Protein AF-C5P8A1-F1 (afdb_monomer_lite)

Radius of gyration: 31.08 Å; chains: 1; bounding box: 70×43×75 Å

Sequence (112 aa):
MRRDTILVNANGNAVLRFKADNPGFRESEKRHPIPESHYATCRAARHLYEGNAGGNTENFLDLSNQNVPPPPLAPGFQPRGIVALVFSAIAAVIGLRLLYGTDWMRSREDRC

Structure (mmCIF, N/CA/C/O backbone):
data_AF-C5P8A1-F1
#
_entry.id   AF-C5P8A1-F1
#
loop_
_atom_site.group_PDB
_atom_site.id
_atom_site.type_symbol
_atom_site.label_atom_id
_atom_site.label_alt_id
_atom_site.label_comp_id
_atom_site.label_asym_id
_atom_site.label_entity_id
_atom_site.label_seq_id
_atom_site.pdbx_PDB_ins_code
_atom_site.Cartn_x
_atom_site.Cartn_y
_atom_site.Cartn_z
_atom_site.occupancy
_atom_site.B_iso_or_equiv
_atom_site.auth_seq_id
_atom_site.auth_comp_id
_atom_site.auth_asym_id
_atom_site.auth_atom_id
_atom_site.pdbx_PDB_model_num
ATOM 1 N N . MET A 1 1 ? 4.712 -28.401 8.157 1.00 73.12 1 MET A N 1
ATOM 2 C CA . MET A 1 1 ? 3.477 -28.097 7.398 1.00 73.12 1 MET A CA 1
ATOM 3 C C . MET A 1 1 ? 3.850 -27.185 6.230 1.00 73.12 1 MET A C 1
ATOM 5 O O . MET A 1 1 ? 4.497 -26.179 6.487 1.00 73.12 1 MET A O 1
ATOM 9 N N . ARG A 1 2 ? 3.521 -27.541 4.980 1.00 91.25 2 ARG A N 1
ATOM 10 C CA . ARG A 1 2 ? 3.790 -26.729 3.775 1.00 91.25 2 ARG A CA 1
ATOM 11 C C . ARG A 1 2 ? 2.479 -26.081 3.338 1.00 91.25 2 ARG A C 1
ATOM 13 O O . ARG A 1 2 ? 1.496 -26.798 3.194 1.00 91.25 2 ARG A O 1
ATOM 20 N N . ARG A 1 3 ? 2.458 -24.761 3.185 1.00 93.94 3 ARG A N 1
ATOM 21 C CA . ARG A 1 3 ? 1.275 -23.991 2.777 1.00 93.94 3 ARG A CA 1
ATOM 22 C C . ARG A 1 3 ? 1.699 -22.685 2.108 1.00 93.94 3 ARG A C 1
ATOM 24 O O . ARG A 1 3 ? 2.864 -22.310 2.211 1.00 93.94 3 ARG A O 1
ATOM 31 N N . ASP A 1 4 ? 0.755 -22.027 1.458 1.00 94.69 4 ASP A N 1
ATOM 32 C CA . ASP A 1 4 ? 0.898 -20.743 0.762 1.00 94.69 4 ASP A CA 1
ATOM 33 C C . ASP A 1 4 ? 0.506 -19.534 1.632 1.00 94.69 4 ASP A C 1
ATOM 35 O O . ASP A 1 4 ? 1.027 -18.442 1.430 1.00 94.69 4 ASP A O 1
ATOM 39 N N . THR A 1 5 ? -0.343 -19.738 2.645 1.00 93.00 5 THR A N 1
ATOM 40 C CA . THR A 1 5 ? -0.831 -18.670 3.533 1.00 93.00 5 THR A CA 1
ATOM 41 C C . THR A 1 5 ? -0.664 -19.039 5.006 1.00 93.00 5 THR A C 1
ATOM 43 O O . THR A 1 5 ? -1.168 -20.072 5.448 1.00 93.00 5 THR A O 1
ATOM 46 N N . ILE A 1 6 ? 0.001 -18.189 5.797 1.00 94.00 6 ILE A N 1
ATOM 47 C CA . ILE A 1 6 ? 0.114 -18.318 7.262 1.00 94.00 6 ILE A CA 1
ATOM 48 C C . ILE A 1 6 ? -0.404 -17.058 7.964 1.00 94.00 6 ILE A C 1
ATOM 50 O O . ILE A 1 6 ? -0.213 -15.950 7.473 1.00 94.00 6 ILE A O 1
ATOM 54 N N . LEU A 1 7 ? -1.021 -17.225 9.136 1.00 94.69 7 LEU A N 1
ATOM 55 C CA . LEU A 1 7 ? -1.329 -16.111 10.033 1.00 94.69 7 LEU A CA 1
ATOM 56 C C . LEU A 1 7 ? -0.065 -15.727 10.811 1.00 94.69 7 LEU A C 1
ATOM 58 O O . LEU A 1 7 ? 0.555 -16.588 11.437 1.00 94.69 7 LEU A O 1
ATOM 62 N N . VAL A 1 8 ? 0.277 -14.441 10.810 1.00 95.12 8 VAL A N 1
ATOM 63 C CA . VAL A 1 8 ? 1.277 -13.865 11.716 1.00 95.12 8 VAL A CA 1
ATOM 64 C C . VAL A 1 8 ? 0.528 -13.016 12.734 1.00 95.12 8 VAL A C 1
ATOM 66 O O . VAL A 1 8 ? -0.159 -12.067 12.365 1.00 95.12 8 VAL A O 1
ATOM 69 N N . ASN A 1 9 ? 0.613 -13.388 14.012 1.00 95.69 9 ASN A N 1
ATOM 70 C CA . ASN A 1 9 ? -0.054 -12.646 15.080 1.00 95.69 9 ASN A CA 1
ATOM 71 C C . ASN A 1 9 ? 0.568 -11.251 15.249 1.00 95.69 9 ASN A C 1
ATOM 73 O O . ASN A 1 9 ? 1.763 -11.063 15.008 1.00 95.69 9 ASN A O 1
ATOM 77 N N . ALA A 1 10 ? -0.240 -10.284 15.695 1.00 94.12 10 ALA A N 1
ATOM 78 C CA . ALA A 1 10 ? 0.232 -8.935 15.996 1.00 94.12 10 ALA A CA 1
ATOM 79 C C . ALA A 1 10 ? 1.393 -8.980 17.005 1.00 94.12 10 ALA A C 1
ATOM 81 O O . ALA A 1 10 ? 1.338 -9.724 17.983 1.00 94.12 10 ALA A O 1
ATOM 82 N N . ASN A 1 11 ? 2.437 -8.186 16.751 1.00 95.56 11 ASN A N 1
ATOM 83 C CA . ASN A 1 11 ? 3.692 -8.169 17.516 1.00 95.56 11 ASN A CA 1
ATOM 84 C C . ASN A 1 11 ? 4.469 -9.508 17.539 1.00 95.56 11 ASN A C 1
ATOM 86 O O . ASN A 1 11 ? 5.312 -9.706 18.411 1.00 95.56 11 ASN A O 1
ATOM 90 N N . GLY A 1 12 ? 4.203 -10.430 16.605 1.00 95.06 12 GLY A N 1
ATOM 91 C CA . GLY A 1 12 ? 4.931 -11.697 16.455 1.00 95.06 12 GLY A CA 1
ATOM 92 C C . GLY A 1 12 ? 5.908 -11.722 15.271 1.00 95.06 12 GLY A C 1
ATOM 93 O O . GLY A 1 12 ? 6.111 -10.727 14.579 1.00 95.06 12 GLY A O 1
ATOM 94 N N . ASN A 1 13 ? 6.493 -12.895 15.006 1.00 95.50 13 ASN A N 1
ATOM 95 C CA . ASN A 1 13 ? 7.360 -13.153 13.853 1.00 95.50 13 ASN A CA 1
ATOM 96 C C . ASN A 1 13 ? 7.046 -14.513 13.200 1.00 95.50 13 ASN A C 1
ATOM 98 O O . ASN A 1 13 ? 6.440 -15.390 13.812 1.00 95.50 13 ASN A O 1
ATOM 102 N N . ALA A 1 14 ? 7.493 -14.702 11.956 1.00 96.00 14 ALA A N 1
ATOM 103 C CA . ALA A 1 14 ? 7.435 -15.984 11.256 1.00 96.00 14 ALA A CA 1
ATOM 104 C C . ALA A 1 14 ? 8.769 -16.280 10.559 1.00 96.00 14 ALA A C 1
ATOM 106 O O . ALA A 1 14 ? 9.448 -15.368 10.092 1.00 96.00 14 ALA A O 1
ATOM 107 N N . VAL A 1 15 ? 9.134 -17.561 10.472 1.00 94.00 15 VAL A N 1
ATOM 108 C CA . VAL A 1 15 ? 10.326 -18.029 9.750 1.00 94.00 15 VAL A CA 1
ATOM 109 C C . VAL A 1 15 ? 9.878 -18.991 8.659 1.00 94.00 15 VAL A C 1
ATOM 111 O O . VAL A 1 15 ? 9.288 -20.034 8.943 1.00 94.00 15 VAL A O 1
ATOM 114 N N . LEU A 1 16 ? 10.161 -18.637 7.408 1.00 94.31 16 LEU A N 1
ATOM 115 C CA . LEU A 1 16 ? 9.810 -19.425 6.231 1.00 94.31 16 LEU A CA 1
ATOM 116 C C . LEU A 1 16 ? 11.071 -20.008 5.594 1.00 94.31 16 LEU A C 1
ATOM 118 O O . LEU A 1 16 ? 12.117 -19.365 5.547 1.00 94.31 16 LEU A O 1
ATOM 122 N N . ARG A 1 17 ? 10.958 -21.233 5.079 1.00 94.25 17 ARG A N 1
ATOM 123 C CA . ARG A 1 17 ? 11.959 -21.854 4.208 1.00 94.25 17 ARG A CA 1
ATOM 124 C C . ARG A 1 17 ? 11.244 -22.386 2.978 1.00 94.25 17 ARG A C 1
ATOM 126 O O . ARG A 1 17 ? 10.233 -23.074 3.109 1.00 94.25 17 ARG A O 1
ATOM 133 N N . PHE A 1 18 ? 11.780 -22.090 1.805 1.00 92.94 18 PHE A N 1
ATOM 134 C CA . PHE A 1 18 ? 11.315 -22.646 0.542 1.00 92.94 18 PHE A CA 1
ATOM 135 C C . PHE A 1 18 ? 12.525 -23.008 -0.316 1.00 92.94 18 PHE A C 1
ATOM 137 O O . PHE A 1 18 ? 13.599 -22.426 -0.167 1.00 92.94 18 PHE A O 1
ATOM 144 N N . LYS A 1 19 ? 12.354 -23.998 -1.190 1.00 90.56 19 LYS A N 1
ATOM 145 C CA . LYS A 1 19 ? 13.320 -24.297 -2.243 1.00 90.56 19 LYS A CA 1
ATOM 146 C C . LYS A 1 19 ? 12.928 -23.458 -3.457 1.00 90.56 19 LYS A C 1
ATOM 148 O O . LYS A 1 19 ? 11.760 -23.452 -3.828 1.00 90.56 19 LYS A O 1
ATOM 153 N N . ALA A 1 20 ? 13.875 -22.736 -4.047 1.00 87.88 20 ALA A N 1
ATOM 154 C CA . ALA A 1 20 ? 13.649 -21.974 -5.273 1.00 87.88 20 ALA A CA 1
ATOM 155 C C . ALA A 1 20 ? 13.742 -22.903 -6.498 1.00 87.88 20 ALA A C 1
ATOM 157 O O . ALA A 1 20 ? 14.644 -22.783 -7.317 1.00 87.88 20 ALA A O 1
ATOM 158 N N . ASP A 1 21 ? 12.851 -23.892 -6.584 1.00 87.56 21 ASP A N 1
ATOM 159 C CA . ASP A 1 21 ? 12.806 -24.869 -7.680 1.00 87.56 21 ASP A CA 1
ATOM 160 C C . ASP A 1 21 ? 11.740 -24.555 -8.745 1.00 87.56 21 ASP A C 1
ATOM 162 O O . ASP A 1 21 ? 11.517 -25.361 -9.646 1.00 87.56 21 ASP A O 1
ATOM 166 N N . ASN A 1 22 ? 11.124 -23.368 -8.680 1.00 83.06 22 ASN A N 1
ATOM 167 C CA . ASN A 1 22 ? 10.151 -22.880 -9.655 1.00 83.06 22 ASN A CA 1
ATOM 168 C C . ASN A 1 22 ? 10.646 -21.584 -10.335 1.00 83.06 22 ASN A C 1
ATOM 170 O O . ASN A 1 22 ? 10.600 -20.519 -9.708 1.00 83.06 22 ASN A O 1
ATOM 174 N N . PRO A 1 23 ? 11.129 -21.639 -11.591 1.00 74.19 23 PRO A N 1
ATOM 175 C CA . PRO A 1 23 ? 11.660 -20.470 -12.286 1.00 74.19 23 PRO A CA 1
ATOM 176 C C . PRO A 1 23 ? 10.548 -19.455 -12.587 1.00 74.19 23 PRO A C 1
ATOM 178 O O . PRO A 1 23 ? 9.608 -19.734 -13.326 1.00 74.19 23 PRO A O 1
ATOM 181 N N . GLY A 1 24 ? 10.676 -18.253 -12.024 1.00 67.75 24 GLY A N 1
ATOM 182 C CA . GLY A 1 24 ? 9.750 -17.135 -12.222 1.00 67.75 24 GLY A CA 1
ATOM 183 C C . GLY A 1 24 ? 10.463 -15.845 -12.632 1.00 67.75 24 GLY A C 1
ATOM 184 O O . GLY A 1 24 ? 11.636 -15.858 -13.014 1.00 67.75 24 GLY A O 1
ATOM 185 N N . PHE A 1 25 ? 9.757 -14.714 -12.510 1.00 65.62 25 PHE A N 1
ATOM 186 C CA . PHE A 1 25 ? 10.229 -13.366 -12.876 1.00 65.62 25 PHE A CA 1
ATOM 187 C C . PHE A 1 25 ? 11.606 -12.993 -12.295 1.00 65.62 25 PHE A C 1
ATOM 189 O O . PHE A 1 25 ? 12.310 -12.174 -12.878 1.00 65.62 25 PHE A O 1
ATOM 196 N N . ARG A 1 26 ? 12.011 -13.593 -11.168 1.00 53.28 26 ARG A N 1
ATOM 197 C CA . ARG A 1 26 ? 13.263 -13.249 -10.481 1.00 53.28 26 ARG A CA 1
ATOM 198 C C . ARG A 1 26 ? 14.454 -14.181 -10.714 1.00 53.28 26 ARG A C 1
ATOM 200 O O . ARG A 1 26 ? 15.519 -13.860 -10.215 1.00 53.28 26 ARG A O 1
ATOM 207 N N . GLU A 1 27 ? 14.330 -15.254 -11.497 1.00 51.75 27 GLU A N 1
ATOM 208 C CA . GLU A 1 27 ? 15.442 -16.224 -11.622 1.00 51.75 27 GLU A CA 1
ATOM 209 C C . GLU A 1 27 ? 15.658 -16.791 -13.037 1.00 51.75 27 GLU A C 1
ATOM 211 O O . GLU A 1 27 ? 16.573 -17.573 -13.270 1.00 51.75 27 GLU A O 1
ATOM 216 N N . SER A 1 28 ? 14.819 -16.455 -14.016 1.00 48.16 28 SER A N 1
ATOM 217 C CA . SER A 1 28 ? 14.878 -17.126 -15.317 1.00 48.16 28 SER A CA 1
ATOM 218 C C . SER A 1 28 ? 15.728 -16.356 -16.332 1.00 48.16 28 SER A C 1
ATOM 220 O O . SER A 1 28 ? 15.261 -15.444 -17.006 1.00 48.16 28 SER A O 1
ATOM 222 N N . GLU A 1 29 ? 16.963 -16.821 -16.526 1.00 55.41 29 GLU A N 1
ATOM 223 C CA . GLU A 1 29 ? 17.769 -16.617 -17.747 1.00 55.41 29 GLU A CA 1
ATOM 224 C C . GLU A 1 29 ? 17.015 -17.083 -19.018 1.00 55.41 29 GLU A C 1
ATOM 226 O O . GLU A 1 29 ? 17.326 -16.691 -20.136 1.00 55.41 29 GLU A O 1
ATOM 231 N N . LYS A 1 30 ? 15.938 -17.861 -18.843 1.00 55.50 30 LYS A N 1
ATOM 232 C CA . LYS A 1 30 ? 14.996 -18.279 -19.887 1.00 55.50 30 LYS A CA 1
ATOM 233 C C . LYS A 1 30 ? 13.634 -17.616 -19.690 1.00 55.50 30 LYS A C 1
ATOM 235 O O . LYS A 1 30 ? 12.654 -18.285 -19.360 1.00 55.50 30 LYS A O 1
ATOM 240 N N . ARG A 1 31 ? 13.563 -16.294 -19.858 1.00 57.97 31 ARG A N 1
ATOM 241 C CA . ARG A 1 31 ? 12.272 -15.596 -19.919 1.00 57.97 31 ARG A CA 1
ATOM 242 C C . ARG A 1 31 ? 11.531 -16.092 -21.156 1.00 57.97 31 ARG A C 1
ATOM 244 O O . ARG A 1 31 ? 11.963 -15.832 -22.275 1.00 57.97 31 ARG A O 1
ATOM 251 N N . HIS A 1 32 ? 10.406 -16.777 -20.972 1.00 67.88 32 HIS A N 1
ATOM 252 C CA . HIS A 1 32 ? 9.394 -16.736 -22.021 1.00 67.88 32 HIS A CA 1
ATOM 253 C C . HIS A 1 32 ? 9.012 -15.259 -22.201 1.00 67.88 32 HIS A C 1
ATOM 255 O O . HIS A 1 32 ? 8.754 -14.592 -21.192 1.00 67.88 32 HIS A O 1
ATOM 261 N N . PRO A 1 33 ? 9.038 -14.720 -23.431 1.00 76.75 33 PRO A N 1
ATOM 262 C CA . PRO A 1 33 ? 8.661 -13.335 -23.657 1.00 76.75 33 PRO A CA 1
ATOM 263 C C . PRO A 1 33 ? 7.230 -13.128 -23.163 1.00 76.75 33 PRO A C 1
ATOM 265 O O . PRO A 1 33 ? 6.357 -13.967 -23.395 1.00 76.75 33 PRO A O 1
ATOM 268 N N . ILE A 1 34 ? 7.000 -12.023 -22.451 1.00 83.69 34 ILE A N 1
ATOM 269 C CA . ILE A 1 34 ? 5.654 -11.642 -22.027 1.00 83.69 34 ILE A CA 1
ATOM 270 C C . ILE A 1 34 ? 4.819 -11.461 -23.307 1.00 83.69 34 ILE A C 1
ATOM 272 O O . ILE A 1 34 ? 5.234 -10.694 -24.177 1.00 83.69 34 ILE A O 1
ATOM 276 N N . PRO A 1 35 ? 3.681 -12.164 -23.469 1.00 90.69 35 PRO A N 1
ATOM 277 C CA . PRO A 1 35 ? 2.880 -12.050 -24.681 1.00 90.69 35 PRO A CA 1
ATOM 278 C C . PRO A 1 35 ? 2.363 -10.625 -24.883 1.00 90.69 35 PRO A C 1
ATOM 280 O O . PRO A 1 35 ? 1.939 -9.977 -23.927 1.00 90.69 35 PRO A O 1
ATOM 283 N N . GLU A 1 36 ? 2.288 -10.175 -26.137 1.00 93.31 36 GLU A N 1
ATOM 284 C CA . GLU A 1 36 ? 1.846 -8.813 -26.476 1.00 93.31 36 GLU A CA 1
ATOM 285 C C . GLU A 1 36 ? 0.447 -8.472 -25.934 1.00 93.31 36 GLU A C 1
ATOM 287 O O . GLU A 1 36 ? 0.162 -7.330 -25.576 1.00 93.31 36 GLU A O 1
ATOM 292 N N . SER A 1 37 ? -0.421 -9.476 -25.786 1.00 94.06 37 SER A N 1
ATOM 293 C CA . SER A 1 37 ? -1.745 -9.320 -25.176 1.00 94.06 37 SER A CA 1
ATOM 294 C C . SER A 1 37 ? -1.702 -8.771 -23.742 1.00 94.06 37 SER A C 1
ATOM 296 O O . SER A 1 37 ? -2.612 -8.046 -23.332 1.00 94.06 37 SER A O 1
ATOM 298 N N . HIS A 1 38 ? -0.643 -9.060 -22.981 1.00 92.50 38 HIS A N 1
ATOM 299 C CA . HIS A 1 38 ? -0.484 -8.554 -21.617 1.00 92.50 38 HIS A CA 1
ATOM 300 C C . HIS A 1 38 ? -0.135 -7.063 -21.638 1.00 92.50 38 HIS A C 1
ATOM 302 O O . HIS A 1 38 ? -0.773 -6.279 -20.936 1.00 92.50 38 HIS A O 1
ATOM 308 N N . TYR A 1 39 ? 0.787 -6.647 -22.512 1.00 93.44 39 TYR A N 1
ATOM 309 C CA . TYR A 1 39 ? 1.106 -5.230 -22.700 1.00 93.44 39 TYR A CA 1
ATOM 310 C C . TYR A 1 39 ? -0.091 -4.438 -23.235 1.00 93.44 39 TYR A C 1
ATOM 312 O O . TYR A 1 39 ? -0.353 -3.326 -22.774 1.00 93.44 39 TYR A O 1
ATOM 320 N N . ALA A 1 40 ? -0.872 -5.022 -24.149 1.00 95.81 40 ALA A N 1
ATOM 321 C CA . ALA A 1 40 ? -2.107 -4.414 -24.636 1.00 95.81 40 ALA A CA 1
ATOM 322 C C . ALA A 1 40 ? -3.114 -4.169 -23.501 1.00 95.81 40 ALA A C 1
ATOM 324 O O . ALA A 1 40 ? -3.726 -3.102 -23.450 1.00 95.81 40 ALA A O 1
ATOM 325 N N . THR A 1 41 ? -3.227 -5.107 -22.557 1.00 96.06 41 THR A N 1
ATOM 326 C CA . THR A 1 41 ? -4.086 -4.963 -21.372 1.00 96.06 41 THR A CA 1
ATOM 327 C C . THR A 1 41 ? -3.594 -3.839 -20.458 1.00 96.06 41 THR A C 1
ATOM 329 O O . THR A 1 41 ? -4.391 -2.997 -20.045 1.00 96.06 41 THR A O 1
ATOM 332 N N . CYS A 1 42 ? -2.284 -3.757 -20.194 1.00 94.12 42 CYS A N 1
ATOM 333 C CA . CYS A 1 42 ? -1.700 -2.667 -19.402 1.00 94.12 42 CYS A CA 1
ATOM 334 C C . CYS A 1 42 ? -1.953 -1.294 -20.040 1.00 94.12 42 CYS A C 1
ATOM 336 O O . CYS A 1 42 ? -2.394 -0.369 -19.355 1.00 94.12 42 CYS A O 1
ATOM 338 N N . ARG A 1 43 ? -1.750 -1.171 -21.360 1.00 95.19 43 ARG A N 1
ATOM 339 C CA . ARG A 1 43 ? -2.020 0.069 -22.108 1.00 95.19 43 ARG A CA 1
ATOM 340 C C . ARG A 1 43 ? -3.500 0.444 -22.081 1.00 95.19 43 ARG A C 1
ATOM 342 O O . ARG A 1 43 ? -3.820 1.605 -21.836 1.00 95.19 43 ARG A O 1
ATOM 349 N N . ALA A 1 44 ? -4.399 -0.525 -22.271 1.00 96.69 44 ALA A N 1
ATOM 350 C CA . ALA A 1 44 ? -5.844 -0.302 -22.196 1.00 96.69 44 ALA A CA 1
ATOM 351 C C . ALA A 1 44 ? -6.285 0.181 -20.802 1.00 96.69 44 ALA A C 1
ATOM 353 O O . ALA A 1 44 ? -7.133 1.065 -20.695 1.00 96.69 44 ALA A O 1
ATOM 354 N N . ALA A 1 45 ? -5.663 -0.342 -19.743 1.00 96.12 45 ALA A N 1
ATOM 355 C CA . ALA A 1 45 ? -5.907 0.064 -18.360 1.00 96.12 45 ALA A CA 1
ATOM 356 C C . ALA A 1 45 ? -5.161 1.347 -17.937 1.00 96.12 45 ALA A C 1
ATOM 358 O O . ALA A 1 45 ? -5.307 1.785 -16.798 1.00 96.12 45 ALA A O 1
ATOM 359 N N . ARG A 1 46 ? -4.374 1.967 -18.833 1.00 92.38 46 ARG A N 1
ATOM 360 C CA . ARG A 1 46 ? -3.516 3.134 -18.545 1.00 92.38 46 ARG A CA 1
ATOM 361 C C . ARG A 1 46 ? -2.542 2.898 -17.382 1.00 92.38 46 ARG A C 1
ATOM 363 O O . ARG A 1 46 ? -2.243 3.813 -16.618 1.00 92.38 46 ARG A O 1
ATOM 370 N N . HIS A 1 47 ? -2.034 1.674 -17.261 1.00 91.62 47 HIS A N 1
ATOM 371 C CA . HIS A 1 47 ? -0.985 1.334 -16.306 1.00 91.62 47 HIS A CA 1
ATOM 372 C C . HIS A 1 47 ? 0.390 1.384 -16.969 1.00 91.62 47 HIS A C 1
ATOM 374 O O . HIS A 1 47 ? 0.588 0.858 -18.066 1.00 91.62 47 HIS A O 1
ATOM 380 N N . LEU A 1 48 ? 1.347 1.992 -16.269 1.00 90.69 48 LEU A N 1
ATOM 381 C CA . LEU A 1 48 ? 2.750 1.989 -16.662 1.00 90.69 48 LEU A CA 1
ATOM 382 C C . LEU A 1 48 ? 3.312 0.578 -16.449 1.00 90.69 48 LEU A C 1
ATOM 384 O O . LEU A 1 48 ? 3.178 0.009 -15.367 1.00 90.69 48 LEU A O 1
ATOM 388 N N . TYR A 1 49 ? 3.890 0.004 -17.503 1.00 88.31 49 TYR A N 1
ATOM 389 C CA . TYR A 1 49 ? 4.517 -1.325 -17.489 1.00 88.31 49 TYR A CA 1
ATOM 390 C C . TYR A 1 49 ? 6.047 -1.261 -17.642 1.00 88.31 49 TYR A C 1
ATOM 392 O O . TYR A 1 49 ? 6.716 -2.292 -17.608 1.00 88.31 49 TYR A O 1
ATOM 400 N N . GLU A 1 50 ? 6.593 -0.053 -17.786 1.00 88.94 50 GLU A N 1
ATOM 401 C CA . GLU A 1 50 ? 8.019 0.266 -17.780 1.00 88.94 50 GLU A CA 1
ATOM 402 C C . GLU A 1 50 ? 8.304 1.218 -16.610 1.00 88.94 50 GLU A C 1
ATOM 404 O O . GLU A 1 50 ? 7.447 2.018 -16.230 1.00 88.94 50 GLU A O 1
ATOM 409 N N . GLY A 1 51 ? 9.505 1.130 -16.036 1.00 90.94 51 GLY A N 1
ATOM 410 C CA . GLY A 1 51 ? 9.910 1.951 -14.893 1.00 90.94 51 GLY A CA 1
ATOM 411 C C . GLY A 1 51 ? 9.613 1.330 -13.522 1.00 90.94 51 GLY A C 1
ATOM 412 O O . GLY A 1 51 ? 9.232 0.164 -13.403 1.00 90.94 51 GLY A O 1
ATOM 413 N N . ASN A 1 52 ? 9.866 2.098 -12.461 1.00 92.69 52 ASN A N 1
ATOM 414 C CA . ASN A 1 52 ? 9.646 1.688 -11.067 1.00 92.69 52 ASN A CA 1
ATOM 415 C C . ASN A 1 52 ? 8.182 1.893 -10.599 1.00 92.69 52 ASN A C 1
ATOM 417 O O . ASN A 1 52 ? 7.290 2.142 -11.404 1.00 92.69 52 ASN A O 1
ATOM 421 N N . ALA A 1 53 ? 7.914 1.818 -9.286 1.00 89.56 53 ALA A N 1
ATOM 422 C CA . ALA A 1 53 ? 6.563 1.973 -8.721 1.00 89.56 53 ALA A CA 1
ATOM 423 C C . ALA A 1 53 ? 5.906 3.350 -8.979 1.00 89.56 53 ALA A C 1
ATOM 425 O O . ALA A 1 53 ? 4.696 3.485 -8.800 1.00 89.56 53 ALA A O 1
ATOM 426 N N . GLY A 1 54 ? 6.689 4.355 -9.391 1.00 90.50 54 GLY A N 1
ATOM 427 C CA . GLY A 1 54 ? 6.219 5.666 -9.849 1.00 90.50 54 GLY A CA 1
ATOM 428 C C . GLY A 1 54 ? 6.374 5.896 -11.357 1.00 90.50 54 GLY A C 1
ATOM 429 O O . GLY A 1 54 ? 6.143 7.009 -11.818 1.00 90.50 54 GLY A O 1
ATOM 430 N N . GLY A 1 55 ? 6.783 4.882 -12.128 1.00 92.44 55 GLY A N 1
ATOM 431 C CA . GLY A 1 55 ? 6.946 4.974 -13.580 1.00 92.44 55 GLY A CA 1
ATOM 432 C C . GLY A 1 55 ? 8.232 5.644 -14.067 1.00 92.44 55 GLY A C 1
ATOM 433 O O . GLY A 1 55 ? 8.315 5.992 -15.241 1.00 92.44 55 GLY A O 1
ATOM 434 N N . ASN A 1 56 ? 9.235 5.844 -13.205 1.00 94.25 56 ASN A N 1
ATOM 435 C CA . ASN A 1 56 ? 10.511 6.429 -13.622 1.00 94.25 56 ASN A CA 1
ATOM 436 C C . ASN A 1 56 ? 11.373 5.374 -14.347 1.00 94.25 56 ASN A C 1
ATOM 438 O O . ASN A 1 56 ? 11.646 4.307 -13.786 1.00 94.25 56 ASN A O 1
ATOM 442 N N . THR A 1 57 ? 11.779 5.665 -15.588 1.00 94.56 57 THR A N 1
ATOM 443 C CA . THR A 1 57 ? 12.603 4.798 -16.455 1.00 94.56 57 THR A CA 1
ATOM 444 C C . THR A 1 57 ? 14.081 5.187 -16.494 1.00 94.56 57 THR A C 1
ATOM 446 O O . THR A 1 57 ? 14.890 4.414 -17.000 1.00 94.56 57 THR A O 1
ATOM 449 N N . GLU A 1 58 ? 14.445 6.365 -15.981 1.00 93.94 58 GLU A N 1
ATOM 450 C CA . GLU A 1 58 ? 15.831 6.851 -15.944 1.00 93.94 58 GLU A CA 1
ATOM 451 C C . GLU A 1 58 ? 16.463 6.584 -14.577 1.00 93.94 58 GLU A C 1
ATOM 453 O O . GLU A 1 58 ? 17.486 5.906 -14.469 1.00 93.94 58 GLU A O 1
ATOM 458 N N . ASN A 1 59 ? 15.821 7.072 -13.512 1.00 92.38 59 ASN A N 1
ATOM 459 C CA . ASN A 1 59 ? 16.253 6.851 -12.140 1.00 92.38 59 ASN A CA 1
ATOM 460 C C . ASN A 1 59 ? 15.281 5.913 -11.420 1.00 92.38 59 ASN A C 1
ATOM 462 O O . ASN A 1 59 ? 14.303 6.339 -10.807 1.00 92.38 59 ASN A O 1
ATOM 466 N N . PHE A 1 60 ? 15.594 4.619 -11.434 1.00 93.12 60 PHE A N 1
ATOM 467 C CA . PHE A 1 60 ? 14.771 3.593 -10.791 1.00 93.12 60 PHE A CA 1
ATOM 468 C C . PHE A 1 60 ? 14.634 3.744 -9.266 1.00 93.12 60 PHE A C 1
ATOM 470 O O . PHE A 1 60 ? 13.734 3.133 -8.687 1.00 93.12 60 PHE A O 1
ATOM 477 N N . LEU A 1 61 ? 15.481 4.545 -8.606 1.00 94.75 61 LEU A N 1
ATOM 478 C CA . LEU A 1 61 ? 15.404 4.800 -7.162 1.00 94.75 61 LEU A CA 1
ATOM 479 C C . LEU A 1 61 ? 14.516 6.002 -6.803 1.00 94.75 61 LEU A C 1
ATOM 481 O O . LEU A 1 61 ? 14.185 6.181 -5.632 1.00 94.75 61 LEU A O 1
ATOM 485 N N . ASP A 1 62 ? 14.115 6.816 -7.781 1.00 94.12 62 ASP A N 1
ATOM 486 C CA . ASP A 1 62 ? 13.222 7.949 -7.555 1.00 94.12 62 ASP A CA 1
ATOM 487 C C . ASP A 1 62 ? 11.757 7.497 -7.515 1.00 94.12 62 ASP A C 1
ATOM 489 O O . ASP A 1 62 ? 11.144 7.178 -8.534 1.00 94.12 62 ASP A O 1
ATOM 493 N N . LEU A 1 63 ? 11.197 7.480 -6.309 1.00 92.81 63 LEU A N 1
ATOM 494 C CA . LEU A 1 63 ? 9.822 7.081 -6.023 1.00 92.81 63 LEU A CA 1
ATOM 495 C C . LEU A 1 63 ? 8.901 8.279 -5.751 1.00 92.81 63 LEU A C 1
ATOM 497 O O . LEU A 1 63 ? 7.823 8.105 -5.185 1.00 92.81 63 LEU A O 1
ATOM 501 N N . SER A 1 64 ? 9.301 9.495 -6.134 1.00 92.31 64 SER A N 1
ATOM 502 C CA . SER A 1 64 ? 8.512 10.716 -5.902 1.00 92.31 64 SER A CA 1
ATOM 503 C C . SER A 1 64 ? 7.105 10.660 -6.511 1.00 92.31 64 SER A C 1
ATOM 505 O O . SER A 1 64 ? 6.162 11.183 -5.922 1.00 92.31 64 SER A O 1
ATOM 507 N N . ASN A 1 65 ? 6.948 9.959 -7.638 1.00 90.44 65 ASN A N 1
ATOM 508 C CA . ASN A 1 65 ? 5.680 9.790 -8.356 1.00 90.44 65 ASN A CA 1
ATOM 509 C C . ASN A 1 65 ? 4.927 8.495 -7.995 1.00 90.44 65 ASN A C 1
ATOM 511 O O . ASN A 1 65 ? 3.998 8.102 -8.702 1.00 90.44 65 ASN A O 1
ATOM 515 N N . GLN A 1 66 ? 5.331 7.780 -6.938 1.00 92.25 66 GLN A N 1
ATOM 516 C CA . GLN A 1 66 ? 4.650 6.547 -6.544 1.00 92.25 66 GLN A CA 1
ATOM 517 C C . GLN A 1 66 ? 3.246 6.828 -5.992 1.00 92.25 66 GLN A C 1
ATOM 519 O O . GLN A 1 66 ? 3.001 7.843 -5.338 1.00 92.25 66 GLN A O 1
ATOM 524 N N . ASN A 1 67 ? 2.330 5.879 -6.178 1.00 90.12 67 ASN A N 1
ATOM 525 C CA . ASN A 1 67 ? 1.041 5.934 -5.500 1.00 90.12 67 ASN A CA 1
ATOM 526 C C . ASN A 1 67 ? 1.246 5.746 -3.987 1.00 90.12 67 ASN A C 1
ATOM 528 O O . ASN A 1 67 ? 1.759 4.714 -3.550 1.00 90.12 67 ASN A O 1
ATOM 532 N N . VAL A 1 68 ? 0.842 6.731 -3.190 1.00 90.75 68 VAL A N 1
ATOM 533 C CA . VAL A 1 68 ? 0.897 6.677 -1.725 1.00 90.75 68 VAL A CA 1
ATOM 534 C C . VAL A 1 68 ? -0.508 6.484 -1.157 1.00 90.75 68 VAL A C 1
ATOM 536 O O . VAL A 1 68 ? -1.476 6.975 -1.742 1.00 90.75 68 VAL A O 1
ATOM 539 N N . PRO A 1 69 ? -0.660 5.761 -0.032 1.00 91.12 69 PRO A N 1
ATOM 540 C CA . PRO A 1 69 ? -1.956 5.653 0.618 1.00 91.12 69 PRO A CA 1
ATOM 541 C C . PRO A 1 69 ? -2.477 7.049 0.994 1.00 91.12 69 PRO A C 1
ATOM 543 O O . PRO A 1 69 ? -1.676 7.954 1.259 1.00 91.12 69 PRO A O 1
ATOM 546 N N . PRO A 1 70 ? -3.808 7.239 1.048 1.00 90.06 70 PRO A N 1
ATOM 547 C CA . PRO A 1 70 ? -4.368 8.480 1.554 1.00 90.06 70 PRO A CA 1
ATOM 548 C C . PRO A 1 70 ? -3.862 8.739 2.983 1.00 90.06 70 PRO A C 1
ATOM 550 O O . PRO A 1 70 ? -3.524 7.786 3.698 1.00 90.06 70 PRO A O 1
ATOM 553 N N . PRO A 1 71 ? -3.825 10.010 3.420 1.00 89.38 71 PRO A N 1
ATOM 554 C CA . PRO A 1 71 ? -3.454 10.343 4.784 1.00 89.38 71 PRO A CA 1
ATOM 555 C C . PRO A 1 71 ? -4.252 9.512 5.796 1.00 89.38 71 PRO A C 1
ATOM 557 O O . PRO A 1 71 ? -5.428 9.214 5.549 1.00 89.38 71 PRO A O 1
ATOM 560 N N . PRO A 1 72 ? -3.644 9.153 6.941 1.00 89.62 72 PRO A N 1
ATOM 561 C CA . PRO A 1 72 ? -4.367 8.514 8.027 1.00 89.62 72 PRO A CA 1
ATOM 562 C C . PRO A 1 72 ? -5.652 9.279 8.352 1.00 89.62 72 PRO A C 1
ATOM 564 O O . PRO A 1 72 ? -5.692 10.510 8.290 1.00 89.62 72 PRO A O 1
ATOM 567 N N . LEU A 1 73 ? -6.705 8.544 8.709 1.00 86.19 73 LEU A N 1
ATOM 568 C CA . LEU A 1 73 ? -7.952 9.156 9.155 1.00 86.19 73 LEU A CA 1
ATOM 569 C C . LEU A 1 73 ? -7.675 10.099 10.333 1.00 86.19 73 LEU A C 1
ATOM 571 O O . LEU A 1 73 ? -6.841 9.799 11.190 1.00 86.19 73 LEU A O 1
ATOM 575 N N . ALA A 1 74 ? -8.386 11.232 10.369 1.00 85.62 74 ALA A N 1
ATOM 576 C CA . ALA A 1 74 ? -8.267 12.181 11.468 1.00 85.62 74 ALA A CA 1
ATOM 577 C C . ALA A 1 74 ? -8.492 11.456 12.808 1.00 85.62 74 ALA A C 1
ATOM 579 O O . ALA A 1 74 ? -9.442 10.672 12.919 1.00 85.62 74 ALA A O 1
ATOM 580 N N . PRO A 1 75 ? -7.634 11.685 13.815 1.00 85.00 75 PRO A N 1
ATOM 581 C CA . PRO A 1 75 ? -7.790 11.034 15.104 1.00 85.00 75 PRO A CA 1
ATOM 582 C C . PRO A 1 75 ? -9.088 11.500 15.782 1.00 85.00 75 PRO A C 1
ATOM 584 O O . PRO A 1 75 ? -9.431 12.680 15.748 1.00 85.00 75 PRO A O 1
ATOM 587 N N . GLY A 1 76 ? -9.790 10.573 16.438 1.00 86.38 76 GLY A N 1
ATOM 588 C CA . GLY A 1 76 ? -10.982 10.858 17.24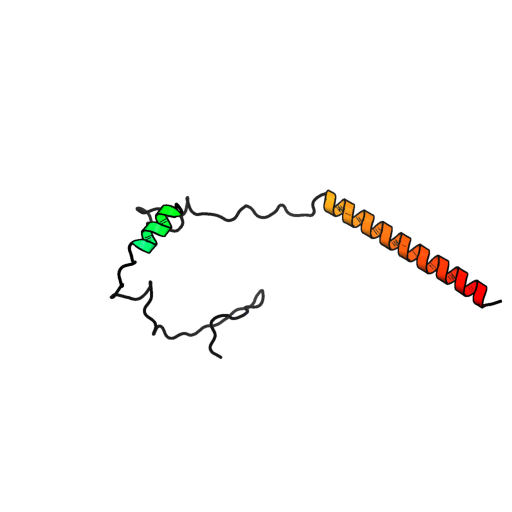2 1.00 86.38 76 GLY A CA 1
ATOM 589 C C . GLY A 1 76 ? -12.321 10.525 16.573 1.00 86.38 76 GLY A C 1
ATOM 590 O O . GLY A 1 76 ? -12.399 10.116 15.417 1.00 86.38 76 GLY A O 1
AT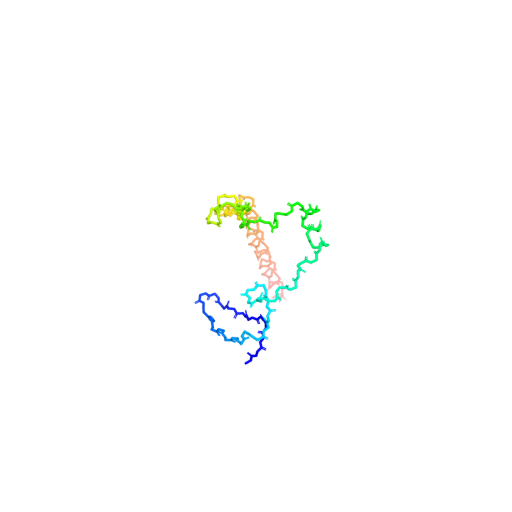OM 591 N N . PHE A 1 77 ? -13.401 10.673 17.344 1.00 84.69 77 PHE A N 1
ATOM 592 C CA . PHE A 1 77 ? -14.769 10.435 16.879 1.00 84.69 77 PHE A CA 1
ATOM 593 C C . PHE A 1 77 ? -15.337 11.673 16.184 1.00 84.69 77 PHE A C 1
ATOM 595 O O . PHE A 1 77 ? -15.163 12.798 16.654 1.00 84.69 77 PHE A O 1
ATOM 602 N N . GLN A 1 78 ? -16.098 11.478 15.104 1.00 88.94 78 GLN A N 1
ATOM 603 C CA . GLN A 1 78 ? -16.879 12.569 14.523 1.00 88.94 78 GLN A CA 1
ATOM 604 C C . GLN A 1 78 ? -17.933 13.056 15.540 1.00 88.94 78 GLN A C 1
ATOM 606 O O . GLN A 1 78 ? -18.525 12.220 16.229 1.00 88.94 78 GLN A O 1
ATOM 611 N N . PRO A 1 79 ? -18.265 14.363 15.589 1.00 93.75 79 PRO A N 1
ATOM 612 C CA . PRO A 1 79 ? -19.259 14.904 16.527 1.00 93.75 79 PRO A CA 1
ATOM 613 C C . PRO A 1 79 ?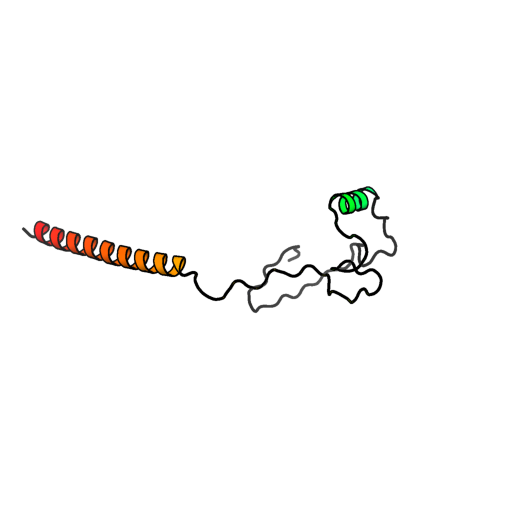 -20.604 14.166 16.490 1.00 93.75 79 PRO A C 1
ATOM 615 O O . PRO A 1 79 ? -21.179 13.852 17.527 1.00 93.75 79 PRO A O 1
ATOM 618 N N . ARG A 1 80 ? -21.058 13.783 15.289 1.00 92.50 80 ARG A N 1
ATOM 619 C CA . ARG A 1 80 ? -22.257 12.949 15.084 1.00 92.50 80 ARG A CA 1
ATOM 620 C C . ARG A 1 80 ? -22.190 11.586 15.785 1.00 92.50 80 ARG A C 1
ATOM 622 O O . ARG A 1 80 ? -23.209 11.108 16.268 1.00 92.50 80 ARG A O 1
ATOM 629 N N . GLY A 1 81 ? -21.006 10.977 15.863 1.00 93.06 81 GLY A N 1
ATOM 630 C CA . GLY A 1 81 ? -20.791 9.707 16.557 1.00 93.06 81 GLY A CA 1
ATOM 631 C C . GLY A 1 81 ? -20.878 9.859 18.074 1.00 93.06 81 GLY A C 1
ATOM 632 O O . 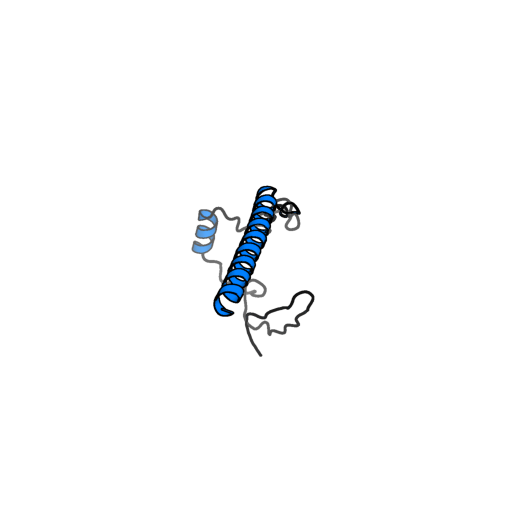GLY A 1 81 ? -21.501 9.035 18.736 1.00 93.06 81 GLY A O 1
ATOM 633 N N . ILE A 1 82 ? -20.340 10.955 18.615 1.00 95.25 82 ILE A N 1
ATOM 634 C CA . ILE A 1 82 ? -20.456 11.282 20.044 1.00 95.25 82 ILE A CA 1
ATOM 635 C C . ILE A 1 82 ? -21.925 11.511 20.416 1.00 95.25 82 ILE A C 1
ATOM 637 O O . ILE A 1 82 ? -22.411 10.937 21.387 1.00 95.25 82 ILE A O 1
ATOM 641 N N . VAL A 1 83 ? -22.654 12.294 19.615 1.00 96.94 83 VAL A N 1
ATOM 642 C CA . VAL A 1 83 ? -24.089 12.544 19.827 1.00 96.94 83 VAL A CA 1
ATOM 643 C C . VAL A 1 83 ? -24.881 11.234 19.820 1.00 96.94 83 VAL A C 1
ATOM 645 O O . VAL A 1 83 ? -25.658 10.986 20.742 1.00 96.94 83 VAL A O 1
ATOM 648 N N . ALA A 1 84 ? -24.644 10.364 18.834 1.00 96.62 84 ALA A N 1
ATOM 649 C CA . ALA A 1 84 ? -25.296 9.057 18.764 1.00 96.62 84 ALA A CA 1
ATOM 650 C C . ALA A 1 84 ? -25.010 8.194 20.008 1.00 96.62 84 ALA A C 1
ATOM 652 O O . ALA A 1 84 ? -25.936 7.607 20.571 1.00 96.62 84 ALA A O 1
ATOM 653 N N . LEU A 1 85 ? -23.756 8.161 20.477 1.00 96.00 85 LEU A N 1
ATOM 654 C CA . LEU A 1 85 ? -23.359 7.411 21.672 1.00 96.00 85 LEU A CA 1
ATOM 655 C C . LEU A 1 85 ? -24.073 7.922 22.933 1.00 96.00 85 LEU A C 1
ATOM 657 O O . LEU A 1 85 ? -24.581 7.122 23.719 1.00 96.00 85 LEU A O 1
ATOM 661 N N . VAL A 1 86 ? -24.151 9.244 23.108 1.00 97.75 86 VAL A N 1
ATOM 662 C CA . VAL A 1 86 ? -24.801 9.866 24.272 1.00 97.75 86 VAL A CA 1
ATOM 663 C C . VAL A 1 86 ? -26.296 9.551 24.301 1.00 97.75 86 VAL A C 1
ATOM 665 O O . VAL A 1 86 ? -26.801 9.090 25.324 1.00 97.75 86 VAL A O 1
ATOM 668 N N . PHE A 1 87 ? -27.008 9.727 23.185 1.00 97.69 87 PHE A N 1
ATOM 669 C CA . PHE A 1 87 ? -28.440 9.412 23.132 1.00 97.69 87 PHE A CA 1
ATOM 670 C C . PHE A 1 87 ? -28.717 7.917 23.321 1.00 97.69 87 PHE A C 1
ATOM 672 O O . PHE A 1 87 ? -29.662 7.561 24.025 1.00 97.69 87 PHE A O 1
ATOM 679 N N . SER A 1 88 ? -27.867 7.045 22.770 1.00 97.62 88 SER A N 1
ATOM 680 C CA . SER A 1 88 ? -27.957 5.600 23.001 1.00 97.62 88 SER A CA 1
ATOM 681 C C . SER A 1 88 ? -27.791 5.249 24.482 1.00 97.62 88 SER A C 1
ATOM 683 O O . SER A 1 88 ? -28.548 4.433 25.008 1.00 97.62 88 SER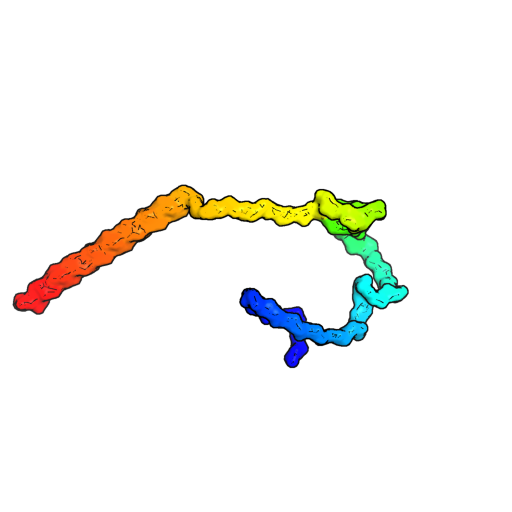 A O 1
ATOM 685 N N . ALA A 1 89 ? -26.830 5.869 25.175 1.00 97.75 89 ALA A N 1
ATOM 686 C CA . ALA A 1 89 ? -26.610 5.639 26.601 1.00 97.75 89 ALA A CA 1
ATOM 687 C C . ALA A 1 89 ? -27.794 6.129 27.451 1.00 97.75 89 ALA A C 1
ATOM 689 O O . ALA A 1 89 ? -28.247 5.416 28.347 1.00 97.75 89 ALA A O 1
ATOM 690 N N . ILE A 1 90 ? -28.344 7.308 27.140 1.00 98.25 90 ILE A N 1
ATOM 691 C CA . ILE A 1 90 ? -29.524 7.853 27.828 1.00 98.25 90 ILE A CA 1
ATOM 692 C C . ILE A 1 90 ? -30.731 6.925 27.645 1.00 98.25 90 ILE A C 1
ATOM 694 O O . ILE A 1 90 ? -31.384 6.568 28.627 1.00 98.25 90 ILE A O 1
ATOM 698 N N . ALA A 1 91 ? -31.006 6.488 26.414 1.00 97.50 91 ALA A N 1
ATOM 699 C CA . ALA A 1 91 ? -32.115 5.582 26.124 1.00 97.50 91 ALA A CA 1
ATOM 700 C C . ALA A 1 91 ? -31.978 4.245 26.872 1.00 97.50 91 ALA A C 1
ATOM 702 O O . ALA A 1 91 ? -32.959 3.757 27.432 1.00 97.50 91 ALA A O 1
ATOM 703 N N . ALA A 1 92 ? -30.764 3.688 26.949 1.00 97.12 92 ALA A N 1
ATOM 704 C CA . ALA A 1 92 ? -30.496 2.461 27.696 1.00 97.12 92 ALA A CA 1
ATOM 705 C C . ALA A 1 92 ? -30.779 2.620 29.200 1.00 97.12 92 ALA A C 1
ATOM 707 O O . ALA A 1 92 ? -31.440 1.771 29.798 1.00 97.12 92 ALA A O 1
ATOM 708 N N . VAL A 1 93 ? -30.339 3.727 29.809 1.00 97.12 93 VAL A N 1
ATOM 709 C CA . VAL A 1 93 ? -30.584 4.006 31.235 1.00 97.12 93 VAL A CA 1
ATOM 710 C C . VAL A 1 93 ? -32.076 4.200 31.520 1.00 97.12 93 VAL A C 1
ATOM 712 O O . VAL A 1 93 ? -32.583 3.669 32.510 1.00 97.12 93 VAL A O 1
ATOM 715 N N . ILE A 1 94 ? -32.793 4.919 30.651 1.00 97.06 94 ILE A N 1
ATOM 716 C CA . ILE A 1 94 ? -34.246 5.105 30.775 1.00 97.06 94 ILE A CA 1
ATOM 717 C C . ILE A 1 94 ? -34.972 3.763 30.630 1.00 97.06 94 ILE A C 1
ATOM 719 O O . ILE A 1 94 ? -35.815 3.435 31.465 1.00 97.06 94 ILE A O 1
ATOM 723 N N . GLY A 1 95 ? -34.621 2.961 29.622 1.00 96.19 95 GLY A N 1
ATOM 724 C CA . GLY A 1 95 ? -35.213 1.640 29.408 1.00 96.19 95 GLY A CA 1
ATOM 725 C C . GLY A 1 95 ? -35.017 0.718 30.611 1.00 96.19 95 GLY A C 1
ATOM 726 O O . GLY A 1 95 ? -35.973 0.104 31.084 1.00 96.19 95 GLY A O 1
ATOM 727 N N . LEU A 1 96 ? -33.807 0.692 31.175 1.00 95.12 96 LEU A N 1
ATOM 728 C CA . LEU A 1 96 ? -33.503 -0.107 32.359 1.00 95.12 96 LEU A CA 1
ATOM 729 C C . LEU A 1 96 ? -34.301 0.360 33.592 1.00 95.12 96 LEU A C 1
ATOM 731 O O . LEU A 1 96 ? -34.846 -0.464 34.324 1.00 95.12 96 LEU A O 1
ATOM 735 N N . ARG A 1 97 ? -34.433 1.678 33.799 1.00 94.50 97 ARG A N 1
ATOM 736 C CA . ARG A 1 97 ? -35.259 2.267 34.872 1.00 94.50 97 ARG A CA 1
ATOM 737 C C . ARG A 1 97 ? -36.734 1.888 34.750 1.00 94.50 97 ARG A C 1
ATOM 739 O O . ARG A 1 97 ? -37.352 1.572 35.764 1.00 94.50 97 ARG A O 1
ATOM 746 N N . LEU A 1 98 ? -37.289 1.922 33.539 1.00 94.62 98 LEU A N 1
ATOM 747 C CA . LEU A 1 98 ? -38.684 1.551 33.292 1.00 94.62 98 LEU A CA 1
ATOM 748 C C . LEU A 1 98 ? -38.923 0.062 33.571 1.00 94.62 98 LEU A C 1
ATOM 750 O O . LEU A 1 98 ? -39.887 -0.280 34.254 1.00 94.62 98 LEU A O 1
ATOM 754 N N . LEU A 1 99 ? -38.020 -0.813 33.120 1.00 89.38 99 LEU A N 1
ATOM 755 C CA . LEU A 1 99 ? -38.113 -2.250 33.389 1.00 89.38 99 LEU A CA 1
ATOM 756 C C . LEU A 1 99 ? -38.083 -2.547 34.892 1.00 89.38 99 LEU A C 1
ATOM 758 O O . LEU A 1 99 ? -39.026 -3.140 35.404 1.00 89.38 99 LEU A O 1
ATOM 762 N N . TYR A 1 100 ? -37.078 -2.060 35.626 1.00 89.88 100 TYR A N 1
ATOM 763 C CA . TYR A 1 100 ? -37.011 -2.287 37.077 1.00 89.88 100 TYR A CA 1
ATOM 764 C C . TYR A 1 100 ? -38.170 -1.643 37.846 1.00 89.88 100 TYR A C 1
ATOM 766 O O . TYR A 1 100 ? -38.639 -2.203 38.834 1.00 89.88 100 TYR A O 1
ATOM 774 N N . GLY A 1 101 ? -38.650 -0.474 37.413 1.00 84.88 101 GLY A N 1
ATOM 775 C CA . GLY A 1 101 ? -39.797 0.182 38.041 1.00 84.88 101 GLY A CA 1
ATOM 776 C C . GLY A 1 101 ? -41.088 -0.624 37.884 1.00 84.88 101 GLY A C 1
ATOM 777 O O . GLY A 1 101 ? -41.834 -0.792 38.848 1.00 84.88 101 GLY A O 1
ATOM 778 N N . THR A 1 102 ? -41.339 -1.155 36.686 1.00 78.88 102 THR A N 1
ATOM 779 C CA . THR A 1 102 ? -42.515 -2.004 36.429 1.00 78.88 102 THR A CA 1
ATOM 780 C C . THR A 1 102 ? -42.421 -3.367 37.109 1.00 78.88 102 THR A C 1
ATOM 782 O O . THR A 1 102 ? -43.419 -3.825 37.661 1.00 78.88 102 THR A O 1
ATOM 785 N N . ASP A 1 103 ? -41.234 -3.970 37.163 1.00 78.44 103 ASP A N 1
ATOM 786 C CA . ASP A 1 103 ? -40.996 -5.222 37.889 1.00 78.44 103 ASP A CA 1
ATOM 787 C C . ASP A 1 103 ? -41.222 -5.057 39.404 1.00 78.44 103 ASP A C 1
ATOM 789 O O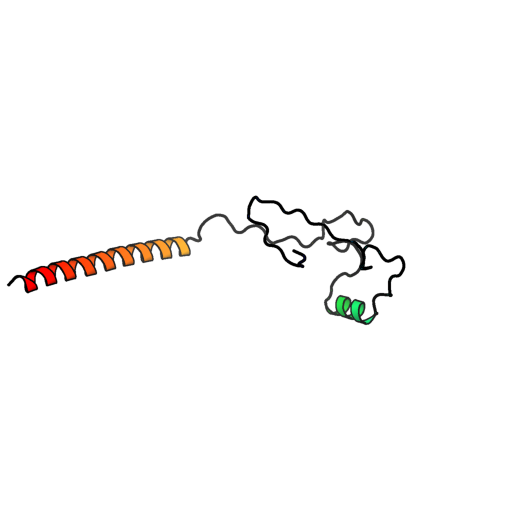 . ASP A 1 103 ? -41.896 -5.864 40.045 1.00 78.44 103 ASP A O 1
ATOM 793 N N . TRP A 1 104 ? -40.779 -3.933 39.979 1.00 72.44 104 TRP A N 1
ATOM 794 C CA . TRP A 1 104 ? -41.043 -3.601 41.381 1.00 72.44 104 TRP A CA 1
ATOM 795 C C . TRP A 1 104 ? -42.541 -3.446 41.677 1.00 72.44 104 TRP A C 1
ATOM 797 O O . TRP A 1 104 ? -43.016 -3.961 42.693 1.00 72.44 104 TRP A O 1
ATOM 807 N N . MET A 1 105 ? -43.290 -2.780 40.789 1.00 69.88 105 MET A N 1
ATOM 808 C CA . MET A 1 105 ? -44.749 -2.664 40.910 1.00 69.88 105 MET A CA 1
ATOM 809 C C . MET A 1 105 ? -45.435 -4.029 40.797 1.00 69.88 105 MET A C 1
ATOM 811 O O . MET A 1 105 ? -46.293 -4.342 41.617 1.00 69.88 105 MET A O 1
ATOM 815 N N . ARG A 1 106 ? -45.010 -4.883 39.861 1.00 76.00 106 ARG A N 1
ATOM 816 C CA . ARG A 1 106 ? -45.553 -6.240 39.717 1.00 76.00 106 ARG A CA 1
ATOM 817 C C . ARG A 1 106 ? -45.294 -7.105 40.955 1.00 76.00 106 ARG A C 1
ATOM 819 O O . ARG A 1 106 ? -46.216 -7.727 41.466 1.00 76.00 106 ARG A O 1
ATOM 826 N N . SER A 1 107 ? -44.094 -7.023 41.535 1.00 76.62 107 SER A N 1
ATOM 827 C CA . SER A 1 107 ? -43.750 -7.730 42.782 1.00 76.62 107 SER A CA 1
ATOM 828 C C . SER A 1 107 ? -44.583 -7.313 44.008 1.00 76.62 107 SER A C 1
ATOM 830 O O . SER A 1 107 ? -44.544 -7.975 45.047 1.00 76.62 107 SER A O 1
ATOM 832 N N . ARG A 1 108 ? -45.258 -6.157 43.950 1.00 73.50 108 ARG A N 1
ATOM 833 C CA . ARG A 1 108 ? -46.150 -5.663 45.009 1.00 73.50 108 ARG A CA 1
ATOM 834 C C . ARG A 1 108 ? -47.565 -6.212 44.857 1.00 73.50 108 ARG A C 1
ATOM 836 O O . ARG A 1 108 ? -48.165 -6.487 45.887 1.00 73.50 108 ARG A O 1
ATOM 843 N N . GLU A 1 109 ? -48.041 -6.391 43.628 1.00 75.00 109 GLU A N 1
ATOM 844 C CA . GLU A 1 109 ? -49.360 -6.964 43.329 1.00 75.00 109 GLU A CA 1
ATOM 845 C C . GLU A 1 109 ? -49.410 -8.458 43.684 1.00 75.00 109 GLU A C 1
ATOM 847 O O . GLU A 1 109 ? -50.338 -8.908 44.344 1.00 75.00 109 GLU A O 1
ATOM 852 N N . ASP A 1 110 ? -48.345 -9.202 43.366 1.00 73.56 110 ASP A N 1
ATOM 853 C CA . ASP A 1 110 ? -48.240 -10.646 43.641 1.00 73.56 110 ASP A CA 1
ATOM 854 C C . ASP A 1 110 ? -48.075 -10.985 45.146 1.00 73.56 110 ASP A C 1
ATOM 856 O O . ASP A 1 110 ? -47.935 -12.151 45.516 1.00 73.56 110 ASP A O 1
ATOM 860 N N . ARG A 1 111 ? -48.032 -9.974 46.029 1.00 69.94 111 ARG A N 1
ATOM 861 C CA . ARG A 1 111 ? -47.935 -10.127 47.496 1.00 69.94 111 ARG A CA 1
ATOM 862 C C . ARG A 1 111 ? -49.264 -9.909 48.237 1.00 69.94 111 ARG A C 1
ATOM 864 O O . ARG A 1 111 ? -49.243 -9.940 49.470 1.00 69.94 111 ARG A O 1
ATOM 871 N N . CYS A 1 112 ? -50.362 -9.669 47.522 1.00 55.19 112 CYS A N 1
ATOM 872 C CA . CYS A 1 112 ? -51.716 -9.595 48.079 1.00 55.19 112 CYS A CA 1
ATOM 873 C C . CYS A 1 112 ? -52.438 -10.945 47.997 1.00 55.19 112 CYS A C 1
ATOM 875 O O . CYS A 1 112 ? -52.230 -11.674 47.003 1.00 55.19 112 CYS A O 1
#

Secondary structure (DSSP, 8-state):
---S-----TT----------S--TTT-SS-PPPPHHHHHHHHHTT---SSSTT--SS-TT--TTS--PPPPPPSS--HHHHHHHHHHHHHHHHHHHHHHHHHHHHHHHTT-

pLDDT: mean 87.49, std 11.6, range [48.16, 98.25]

InterPro domains:
  IPR008972 Cupredoxin [G3DSA:2.60.40.420] (1-73)
  IPR008972 Cupredoxin [SSF49503] (1-54)
  IPR011706 Multicopper oxidase, C-terminal [PF07731] (1-24)

Organism: Coccidioides posadasii (strain C735) (NCBI:txid222929)

Foldseek 3Di:
DDDDDDDADPPGDDDDDDDPPDDDPPHDPPDPPDDVVVVVVCVVVVHQPAAEQQNDNPDNPDCVNHDDDDPPDDPDDDPVVVVVVVVVVVVVVVVVVVVVVVVVVVVVVVVD